Protein AF-A0A9N8D9C4-F1 (afdb_monomer_lite)

Secondary structure (DSSP, 8-state):
-PPPPP--PPPS---S----SS--B-TTT-PBPPTTTTTTTTT-TTS--HHHHHHHHHHHHT-SSS-HHHHHHHHHHHHHHTTSS---GGGHHHHHHHHHHHHHHHHHHTT-HHHHHHHHHHHHHTTSS-HHHHHHHHHHHHHHHHHT-PPPP----

InterPro domains:
  IPR019135 Polycomb protein, VEFS-Box [PF09733] (21-133)

Foldseek 3Di:
DDDDDDPDDDDPDDPDQDADPDWDAAPPPRHTQDSVCVVVCNRPPPPPDPVVLVVLLVVLVPDPPDDPLLSVVVSLLVVLPVVDPDDDLQCVLVSLLVSLVVCLVVCVVVVSLVSNLVVLVVCVVVVSDDPVSSVVSNVSSVVVVVVPDDDDDPPDD

Organism: NCBI:txid568900

Sequence (157 aa):
MPKKAKRKLRPSADNGPFVPVRHYYHSNNFLKIKDNEWEDGADSDDEEQTWHRAVERSEINDFTDLSDGEKQLILLWNNYIQSDTKIPSKRIPQYCVNFVEKHHQDIKEANIDDQLQWHLVTLWDEGLISSKHLSSCLEYYYSLVGSSQGPLPKADL

pLDDT: mean 80.0, std 17.08, range [39.19, 96.62]

Radius of gyration: 25.48 Å; chains: 1; bounding box: 47×52×93 Å

Structure (mmCIF, N/CA/C/O backbone):
data_AF-A0A9N8D9C4-F1
#
_entry.id   AF-A0A9N8D9C4-F1
#
loop_
_atom_site.group_PDB
_atom_site.id
_atom_site.type_symbol
_atom_site.label_atom_id
_atom_site.label_alt_id
_atom_site.label_comp_id
_atom_site.label_asym_id
_atom_site.label_entity_id
_atom_site.label_seq_id
_atom_site.pdbx_PDB_ins_code
_atom_site.Cartn_x
_atom_site.Cartn_y
_atom_site.Cartn_z
_atom_site.occupancy
_atom_site.B_iso_or_equiv
_atom_site.auth_seq_id
_atom_site.auth_comp_id
_atom_site.auth_asym_id
_atom_site.auth_atom_id
_atom_site.pdbx_PDB_model_num
ATOM 1 N N . MET A 1 1 ? 21.363 -19.843 -60.219 1.00 40.28 1 MET A N 1
ATOM 2 C CA . MET A 1 1 ? 20.513 -20.011 -59.016 1.00 40.28 1 MET A CA 1
ATOM 3 C C . MET A 1 1 ? 21.401 -20.379 -57.831 1.00 40.28 1 MET A C 1
ATOM 5 O O . MET A 1 1 ? 22.128 -21.361 -57.964 1.00 40.28 1 MET A O 1
ATOM 9 N N . PRO A 1 2 ? 21.436 -19.616 -56.723 1.00 40.25 2 PRO A N 1
ATOM 10 C CA . PRO A 1 2 ? 22.314 -19.944 -55.606 1.00 40.25 2 PRO A CA 1
ATOM 11 C C . PRO A 1 2 ? 21.710 -21.085 -54.775 1.00 40.25 2 PRO A C 1
ATOM 13 O O . PRO A 1 2 ? 20.526 -21.081 -54.436 1.00 40.25 2 PRO A O 1
ATOM 16 N N . LYS A 1 3 ? 22.531 -22.097 -54.488 1.00 43.88 3 LYS A N 1
ATOM 17 C CA . LYS A 1 3 ? 22.149 -23.299 -53.738 1.00 43.88 3 LYS A CA 1
ATOM 18 C C . LYS A 1 3 ? 21.980 -22.938 -52.256 1.00 43.88 3 LYS A C 1
ATOM 20 O O . LYS A 1 3 ? 22.912 -22.424 -51.645 1.00 43.88 3 LYS A O 1
ATOM 25 N N . LYS A 1 4 ? 20.809 -23.218 -51.671 1.00 45.94 4 LYS A N 1
ATOM 26 C CA . LYS A 1 4 ? 20.561 -23.042 -50.228 1.00 45.94 4 LYS A CA 1
ATOM 27 C C . LYS A 1 4 ? 21.494 -23.966 -49.433 1.00 45.94 4 LYS A C 1
ATOM 29 O O . LYS A 1 4 ? 21.421 -25.187 -49.570 1.00 45.94 4 LYS A O 1
ATOM 34 N N . ALA A 1 5 ? 22.372 -23.385 -48.617 1.00 55.22 5 ALA A N 1
ATOM 35 C CA . ALA A 1 5 ? 23.245 -24.125 -47.712 1.00 55.22 5 ALA A CA 1
ATOM 36 C C . ALA A 1 5 ? 22.410 -24.787 -46.601 1.00 55.22 5 ALA A C 1
ATOM 38 O O . ALA A 1 5 ? 21.614 -24.130 -45.929 1.00 55.22 5 ALA A O 1
ATOM 39 N N . LYS A 1 6 ? 22.575 -26.101 -46.417 1.00 52.81 6 LYS A N 1
ATOM 40 C CA . LYS A 1 6 ? 21.915 -26.861 -45.347 1.00 52.81 6 LYS A CA 1
ATOM 41 C C . LYS A 1 6 ? 22.471 -26.400 -43.993 1.00 52.81 6 LYS A C 1
ATOM 43 O O . LYS A 1 6 ? 23.671 -26.532 -43.755 1.00 52.81 6 LYS A O 1
ATOM 48 N N . ARG A 1 7 ? 21.612 -25.872 -43.110 1.00 51.44 7 ARG A N 1
ATOM 49 C CA . ARG A 1 7 ? 21.967 -25.577 -41.709 1.00 51.44 7 ARG A CA 1
ATOM 50 C C . ARG A 1 7 ? 22.332 -26.899 -41.030 1.00 51.44 7 ARG A C 1
ATOM 52 O O . ARG A 1 7 ? 21.467 -27.747 -40.839 1.00 51.44 7 ARG A O 1
ATOM 59 N N . LYS A 1 8 ? 23.614 -27.090 -40.711 1.00 53.34 8 LYS A N 1
ATOM 60 C CA . LYS A 1 8 ? 24.062 -28.187 -39.846 1.00 53.34 8 LYS A CA 1
ATOM 61 C C . LYS A 1 8 ? 23.525 -27.917 -38.439 1.00 53.34 8 LYS A C 1
ATOM 63 O O . LYS A 1 8 ? 23.902 -26.920 -37.828 1.00 53.34 8 LYS A O 1
ATOM 68 N N . LEU A 1 9 ? 22.625 -28.772 -37.959 1.00 52.66 9 LEU A N 1
ATOM 69 C CA . LEU A 1 9 ? 22.240 -28.814 -36.550 1.00 52.66 9 LEU A CA 1
ATOM 70 C C . LEU A 1 9 ? 23.443 -29.370 -35.768 1.00 52.66 9 LEU A C 1
ATOM 72 O O . LEU A 1 9 ? 24.014 -30.379 -36.187 1.00 52.66 9 LEU A O 1
ATOM 76 N N . ARG A 1 10 ? 23.889 -28.680 -34.709 1.00 53.97 10 ARG A N 1
ATOM 77 C CA . ARG A 1 10 ? 25.017 -29.149 -33.885 1.00 53.97 10 ARG A CA 1
ATOM 78 C C . ARG A 1 10 ? 24.613 -30.420 -33.120 1.00 53.97 10 ARG A C 1
ATOM 80 O O . ARG A 1 10 ? 23.453 -30.513 -32.721 1.00 53.97 10 ARG A O 1
ATOM 87 N N . PRO A 1 11 ? 25.536 -31.375 -32.911 1.00 44.31 11 PRO A N 1
ATOM 88 C CA . PRO A 1 11 ? 25.280 -32.517 -32.049 1.00 44.31 11 PRO A CA 1
ATOM 89 C C . PRO A 1 11 ? 25.268 -32.065 -30.585 1.00 44.31 11 PRO A C 1
ATOM 91 O O . PRO A 1 11 ? 26.174 -31.365 -30.137 1.00 44.31 11 PRO A O 1
ATOM 94 N N . SER A 1 12 ? 24.217 -32.450 -29.866 1.00 51.78 12 SER A N 1
ATOM 95 C CA . SER A 1 12 ? 24.035 -32.201 -28.438 1.00 51.78 12 SER A CA 1
ATOM 96 C C . SER A 1 12 ? 24.947 -33.115 -27.622 1.00 51.78 12 SER A C 1
ATOM 98 O O . SER A 1 12 ? 24.616 -34.283 -27.449 1.00 51.78 12 SER A O 1
ATOM 100 N N . ALA A 1 13 ? 26.091 -32.602 -27.168 1.00 53.75 13 ALA A N 1
ATOM 101 C CA . ALA A 1 13 ? 26.868 -33.124 -26.037 1.00 53.75 13 ALA A CA 1
ATOM 102 C C . ALA A 1 13 ? 28.088 -32.218 -25.804 1.00 53.75 13 ALA A C 1
ATOM 104 O O . ALA A 1 13 ? 29.209 -32.573 -26.156 1.00 53.75 13 ALA A O 1
ATOM 105 N N . ASP A 1 14 ? 27.870 -31.030 -25.251 1.00 51.06 14 ASP A N 1
ATOM 106 C CA . ASP A 1 14 ? 28.942 -30.270 -24.611 1.00 51.06 14 ASP A CA 1
ATOM 107 C C . ASP A 1 14 ? 28.330 -29.592 -23.386 1.00 51.06 14 ASP A C 1
ATOM 109 O O . ASP A 1 14 ? 27.361 -28.849 -23.523 1.00 51.06 14 ASP A O 1
ATOM 113 N N . ASN A 1 15 ? 28.839 -29.897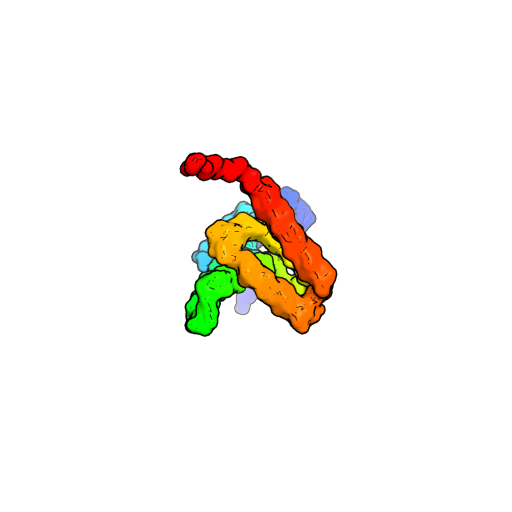 -22.192 1.00 57.78 15 ASN A N 1
ATOM 114 C CA . ASN A 1 15 ? 28.387 -29.308 -20.922 1.00 57.78 15 ASN A CA 1
ATOM 115 C C . ASN A 1 15 ? 28.938 -27.875 -20.743 1.00 57.78 15 ASN A C 1
ATOM 117 O O . ASN A 1 15 ? 29.213 -27.446 -19.625 1.00 57.78 15 ASN A O 1
ATOM 121 N N . GLY A 1 16 ? 29.168 -27.163 -21.848 1.00 59.53 16 GLY A N 1
ATOM 122 C CA . GLY A 1 16 ? 29.578 -25.765 -21.862 1.00 59.53 16 GLY A CA 1
ATOM 123 C C . GLY A 1 16 ? 28.367 -24.827 -21.857 1.00 59.53 16 GLY A C 1
ATOM 124 O O . GLY A 1 16 ? 27.271 -25.252 -22.235 1.00 59.53 16 GLY A O 1
ATOM 125 N N . PRO A 1 17 ? 28.552 -23.557 -21.456 1.00 61.72 17 PRO A N 1
ATOM 126 C CA . PRO A 1 17 ? 27.482 -22.564 -21.457 1.00 61.72 17 PRO A CA 1
ATOM 127 C C . PRO A 1 17 ? 26.849 -22.461 -22.850 1.00 61.72 17 PRO A C 1
ATOM 129 O O . PRO A 1 17 ? 27.536 -22.488 -23.881 1.00 61.72 17 PRO A O 1
ATOM 132 N N . PHE A 1 18 ? 25.518 -22.404 -22.895 1.00 66.88 18 PHE A N 1
ATOM 133 C CA . PHE A 1 18 ? 24.770 -22.376 -24.150 1.00 66.88 18 PHE A CA 1
ATOM 134 C C . PHE A 1 18 ? 24.973 -21.027 -24.849 1.00 66.88 18 PHE A C 1
ATOM 136 O O . PHE A 1 18 ? 24.328 -20.039 -24.519 1.00 66.88 18 PHE A O 1
ATOM 143 N N . VAL A 1 19 ? 25.836 -20.996 -25.867 1.00 67.56 19 VAL A N 1
ATOM 144 C CA . VAL A 1 19 ? 26.028 -19.807 -26.712 1.00 67.56 19 VAL A CA 1
ATOM 145 C C . VAL A 1 19 ? 25.288 -19.996 -28.041 1.00 67.56 19 VAL A C 1
ATOM 147 O O . VAL A 1 19 ? 25.673 -20.850 -28.857 1.00 67.56 19 VAL A O 1
ATOM 150 N N . PRO A 1 20 ? 24.217 -19.231 -28.315 1.00 70.56 20 PRO A N 1
ATOM 151 C CA . PRO A 1 20 ? 23.486 -19.376 -29.561 1.00 70.56 20 PRO A CA 1
ATOM 152 C C . PRO A 1 20 ? 24.304 -18.883 -30.765 1.00 70.56 20 PRO A C 1
ATOM 154 O O . PRO A 1 20 ? 25.020 -17.891 -30.726 1.00 70.56 20 PRO A O 1
ATOM 157 N N . VAL A 1 21 ? 24.146 -19.561 -31.908 1.00 79.06 21 VAL A N 1
ATOM 158 C CA . VAL A 1 21 ? 24.856 -19.224 -33.166 1.00 79.06 21 VAL A CA 1
ATOM 159 C C . VAL A 1 21 ? 24.389 -17.888 -33.770 1.00 79.06 21 VAL A C 1
ATOM 161 O O . VAL A 1 21 ? 25.079 -17.293 -34.597 1.00 79.06 21 VAL A O 1
ATOM 164 N N . ARG A 1 22 ? 23.191 -17.429 -33.399 1.00 82.62 22 ARG A N 1
ATOM 165 C CA . ARG A 1 22 ? 22.622 -16.152 -33.838 1.00 82.62 22 ARG A CA 1
ATOM 166 C C . ARG A 1 22 ? 23.001 -15.070 -32.831 1.00 82.62 22 ARG A C 1
ATOM 168 O O . ARG A 1 22 ? 22.890 -15.296 -31.638 1.00 82.62 22 ARG A O 1
ATOM 175 N N . HIS A 1 23 ? 23.374 -13.895 -33.328 1.00 82.50 23 HIS A N 1
ATOM 176 C CA . HIS A 1 23 ? 23.542 -12.707 -32.497 1.00 82.50 23 HIS A CA 1
ATOM 177 C C . HIS A 1 23 ? 22.188 -12.155 -32.057 1.00 82.50 23 HIS A C 1
ATOM 179 O O . HIS A 1 23 ? 21.299 -11.976 -32.895 1.00 82.50 23 HIS A O 1
ATOM 185 N N . TYR A 1 24 ? 22.071 -11.855 -30.769 1.00 81.19 24 TYR A N 1
ATOM 186 C CA . TYR A 1 24 ? 20.921 -11.177 -30.191 1.00 81.19 24 TYR A CA 1
ATOM 187 C C . TYR A 1 24 ? 21.366 -9.877 -29.538 1.00 81.19 24 TYR A C 1
ATOM 189 O O . TYR A 1 24 ? 22.552 -9.667 -29.263 1.00 81.19 24 TYR A O 1
ATOM 197 N N . TYR A 1 25 ? 20.395 -9.000 -29.361 1.00 84.69 25 TYR A N 1
ATOM 198 C CA . TYR A 1 25 ? 20.575 -7.653 -28.867 1.00 84.69 25 TYR A CA 1
ATOM 199 C C . TYR A 1 25 ? 19.540 -7.439 -27.776 1.00 84.69 25 TYR A C 1
ATOM 201 O O . TYR A 1 25 ? 18.401 -7.861 -27.962 1.00 84.69 25 TYR A O 1
ATOM 209 N N . HIS A 1 26 ? 19.961 -6.796 -26.694 1.00 82.69 26 HIS A N 1
ATOM 210 C CA . HIS A 1 26 ? 19.095 -6.386 -25.595 1.00 82.69 26 HIS A CA 1
ATOM 211 C C . HIS A 1 26 ? 17.951 -5.517 -26.123 1.00 82.69 26 HIS A C 1
ATOM 213 O O . HIS A 1 26 ? 18.186 -4.600 -26.922 1.00 82.69 26 HIS A O 1
ATOM 219 N N . SER A 1 27 ? 16.730 -5.779 -25.668 1.00 79.00 27 SER A N 1
ATOM 220 C CA . SER A 1 27 ? 15.520 -5.083 -26.121 1.00 79.00 27 SER A CA 1
ATOM 221 C C . SER A 1 27 ? 15.522 -3.587 -25.776 1.00 79.00 27 SER A C 1
ATOM 223 O O . SER A 1 27 ? 15.075 -2.767 -26.577 1.00 79.00 27 SER A O 1
ATOM 225 N N . ASN A 1 28 ? 16.082 -3.227 -24.620 1.00 75.62 28 ASN A N 1
ATOM 226 C CA . ASN A 1 28 ? 16.028 -1.869 -24.079 1.00 75.62 28 ASN A CA 1
ATOM 227 C C . ASN A 1 28 ? 17.140 -0.943 -24.618 1.00 75.62 28 ASN A C 1
ATOM 229 O O . ASN A 1 28 ? 16.910 0.231 -24.893 1.00 75.62 28 ASN A O 1
ATOM 233 N N . ASN A 1 29 ? 18.363 -1.458 -24.798 1.00 80.94 29 ASN A N 1
ATOM 234 C CA . ASN A 1 29 ? 19.527 -0.635 -25.168 1.00 80.94 29 ASN A CA 1
ATOM 235 C C . ASN A 1 29 ? 20.129 -0.967 -26.546 1.00 80.94 29 ASN A C 1
ATOM 237 O O . ASN A 1 29 ? 21.076 -0.303 -26.972 1.00 80.94 29 ASN A O 1
ATOM 241 N N . PHE A 1 30 ? 19.597 -1.978 -27.245 1.00 82.00 30 PHE A N 1
ATOM 242 C CA . PHE A 1 30 ? 20.066 -2.452 -28.553 1.00 82.00 30 PH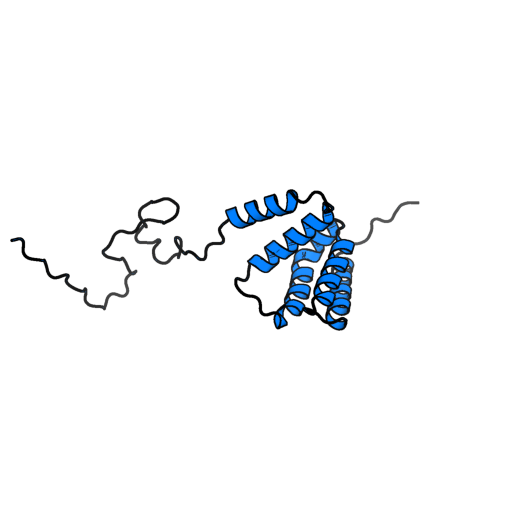E A CA 1
ATOM 243 C C . PHE A 1 30 ? 21.547 -2.875 -28.595 1.00 82.00 30 PHE A C 1
ATOM 245 O O . PHE A 1 30 ? 22.129 -3.013 -29.676 1.00 82.00 30 PHE A O 1
ATOM 252 N N . LEU A 1 31 ? 22.182 -3.101 -27.442 1.00 84.62 31 LEU A N 1
ATOM 253 C CA . LEU A 1 31 ? 23.549 -3.601 -27.350 1.00 84.62 31 LEU A CA 1
ATOM 254 C C . LEU A 1 31 ? 23.562 -5.115 -27.544 1.00 84.62 31 LEU A C 1
ATOM 256 O O . LEU A 1 31 ? 22.635 -5.826 -27.165 1.00 84.62 31 LEU A O 1
ATOM 260 N N . LYS A 1 32 ? 24.635 -5.622 -28.152 1.00 82.81 32 LYS A N 1
ATOM 261 C CA . LYS A 1 32 ? 24.807 -7.058 -28.383 1.00 82.81 32 LYS A CA 1
ATOM 262 C C . LYS A 1 32 ? 24.954 -7.790 -27.042 1.00 82.81 32 LYS A C 1
ATOM 264 O O . LYS A 1 32 ? 25.837 -7.437 -26.262 1.00 82.81 32 LYS A O 1
ATOM 269 N N . ILE A 1 33 ? 24.151 -8.835 -26.841 1.00 82.31 33 ILE A N 1
ATOM 270 C CA . ILE A 1 33 ? 24.214 -9.703 -25.656 1.00 82.31 33 ILE A CA 1
ATOM 271 C C . ILE A 1 33 ? 25.561 -10.432 -25.652 1.00 82.31 33 ILE A C 1
ATOM 273 O O . ILE A 1 33 ? 25.950 -11.034 -26.665 1.00 82.31 33 ILE A O 1
ATOM 277 N N . LYS A 1 34 ? 26.301 -10.339 -24.542 1.00 80.75 34 LYS A N 1
ATOM 278 C CA . LYS A 1 34 ? 27.589 -11.034 -24.388 1.00 80.75 34 LYS A CA 1
ATOM 279 C C . LYS A 1 34 ? 27.366 -12.509 -24.076 1.00 80.75 34 LYS A C 1
ATOM 281 O O . LYS A 1 34 ? 26.374 -12.865 -23.456 1.00 80.75 34 LYS A O 1
ATOM 286 N N . ASP A 1 35 ? 28.329 -13.352 -24.443 1.00 74.12 35 ASP A N 1
ATOM 287 C CA . ASP A 1 35 ? 28.240 -14.813 -24.290 1.00 74.12 35 ASP A CA 1
ATOM 288 C C . ASP A 1 35 ? 27.964 -15.268 -22.839 1.00 74.12 35 ASP A C 1
ATOM 290 O O . ASP A 1 35 ? 27.341 -16.304 -22.641 1.00 74.12 35 ASP A O 1
ATOM 294 N N . ASN A 1 36 ? 28.341 -14.464 -21.840 1.00 72.69 36 ASN A N 1
ATOM 295 C CA . ASN A 1 36 ? 28.141 -14.768 -20.419 1.00 72.69 36 ASN A CA 1
ATOM 296 C C . ASN A 1 36 ? 26.808 -14.236 -19.857 1.00 72.69 36 ASN A C 1
ATOM 298 O O . ASN A 1 36 ? 26.361 -14.718 -18.830 1.00 72.69 36 ASN A O 1
ATOM 302 N N . GLU A 1 37 ? 26.178 -13.259 -20.516 1.00 68.50 37 GLU A N 1
ATOM 303 C CA . GLU A 1 37 ? 24.939 -12.603 -20.048 1.00 68.50 37 GLU A CA 1
ATOM 304 C C . GLU A 1 37 ? 23.682 -13.416 -20.423 1.00 68.50 37 GLU A C 1
ATOM 306 O O . GLU A 1 37 ? 22.570 -13.082 -20.024 1.00 68.50 37 GLU A O 1
ATOM 311 N N . TRP A 1 38 ? 23.854 -14.495 -21.197 1.00 68.19 38 TRP A N 1
ATOM 312 C CA . TRP A 1 38 ? 22.779 -15.383 -21.648 1.00 68.19 38 TRP A CA 1
ATOM 313 C C . TRP A 1 38 ? 22.077 -16.126 -20.511 1.00 68.19 38 TRP A C 1
ATOM 315 O O . TRP A 1 38 ? 20.886 -16.413 -20.615 1.00 68.19 38 TRP A O 1
ATOM 325 N N . GLU A 1 39 ? 22.815 -16.459 -19.455 1.00 64.12 39 GLU A N 1
ATOM 326 C CA . GLU A 1 39 ? 22.314 -17.240 -18.319 1.00 64.12 39 GLU A CA 1
ATOM 327 C C . GLU A 1 39 ? 21.742 -16.345 -17.206 1.00 64.12 39 GLU A C 1
ATOM 329 O O . GLU A 1 39 ? 20.990 -16.829 -16.362 1.00 64.12 39 GLU A O 1
ATOM 334 N N . ASP A 1 40 ? 22.029 -15.039 -17.252 1.00 64.06 40 ASP A N 1
ATOM 335 C CA . ASP A 1 40 ? 21.700 -14.080 -16.191 1.00 64.06 40 ASP A CA 1
ATOM 336 C C . ASP A 1 40 ? 20.275 -13.506 -16.293 1.00 64.06 40 ASP A C 1
ATOM 338 O O . ASP A 1 40 ? 19.834 -12.785 -15.403 1.00 64.06 40 ASP A O 1
ATOM 342 N N . GLY A 1 41 ? 19.535 -13.802 -17.368 1.00 61.44 41 GLY A N 1
ATOM 343 C CA . GLY A 1 41 ? 18.152 -13.335 -17.535 1.00 61.44 41 GLY A CA 1
ATOM 344 C C . GLY A 1 41 ? 17.997 -11.817 -17.717 1.00 61.44 41 GLY A C 1
ATOM 345 O O . GLY A 1 41 ? 16.881 -11.323 -17.631 1.00 61.44 41 GLY A O 1
ATOM 346 N N . ALA A 1 42 ? 19.083 -11.095 -18.015 1.00 61.44 42 ALA A N 1
ATOM 347 C CA . ALA A 1 42 ? 19.164 -9.626 -18.092 1.00 61.44 42 ALA A CA 1
ATOM 348 C C . ALA A 1 42 ? 18.394 -8.953 -19.259 1.00 61.44 42 ALA A C 1
ATOM 350 O O . ALA A 1 42 ? 18.574 -7.766 -19.512 1.00 61.44 42 ALA A O 1
ATOM 351 N N . ASP A 1 43 ? 17.602 -9.715 -20.015 1.00 64.19 43 ASP A N 1
ATOM 352 C CA . ASP A 1 43 ? 16.691 -9.222 -21.067 1.00 64.19 43 ASP A CA 1
ATOM 353 C C . ASP A 1 43 ? 15.312 -9.895 -20.919 1.00 64.19 43 ASP A C 1
ATOM 355 O O . ASP A 1 43 ? 14.621 -10.185 -21.898 1.00 64.19 43 ASP A O 1
ATOM 359 N N . SER A 1 44 ? 14.953 -10.259 -19.683 1.00 66.44 44 SER A N 1
ATOM 360 C CA . SER A 1 44 ? 13.657 -10.853 -19.367 1.00 66.44 44 SER A CA 1
ATOM 361 C C . SER A 1 44 ? 12.571 -9.778 -19.377 1.00 66.44 44 SER A C 1
ATOM 363 O O . SER A 1 44 ? 12.710 -8.733 -18.753 1.00 66.44 44 SER A O 1
ATOM 365 N N . ASP A 1 45 ? 11.442 -10.076 -20.018 1.00 61.88 45 ASP A N 1
ATOM 366 C CA . ASP A 1 45 ? 10.229 -9.238 -19.997 1.00 61.88 45 ASP A CA 1
ATOM 367 C C . ASP A 1 45 ? 9.568 -9.177 -18.599 1.00 61.88 45 ASP A C 1
ATOM 369 O O . ASP A 1 45 ? 8.627 -8.421 -18.380 1.00 61.88 45 ASP A O 1
ATOM 373 N N . ASP A 1 46 ? 10.060 -9.982 -17.648 1.00 60.88 46 ASP A N 1
ATOM 374 C CA . ASP A 1 46 ? 9.601 -10.044 -16.250 1.00 60.88 46 ASP A CA 1
ATOM 375 C C . ASP A 1 46 ? 10.264 -8.982 -15.348 1.00 60.88 46 ASP A C 1
ATOM 377 O O . ASP A 1 46 ? 10.020 -8.932 -14.143 1.00 60.88 46 ASP A O 1
ATOM 381 N N . GLU A 1 47 ? 11.133 -8.131 -15.903 1.00 62.69 47 GLU A N 1
ATOM 382 C CA . GLU A 1 47 ? 11.675 -6.991 -15.168 1.00 62.69 47 GLU A CA 1
ATOM 383 C C . GLU A 1 47 ? 10.572 -5.959 -14.898 1.00 62.69 47 GLU A C 1
ATOM 385 O O . GLU A 1 47 ? 9.915 -5.452 -15.810 1.00 62.69 47 GLU A O 1
ATOM 390 N N . GLU A 1 48 ? 10.381 -5.613 -13.623 1.00 63.81 48 GLU A N 1
ATOM 391 C CA . GLU A 1 48 ? 9.433 -4.580 -13.221 1.00 63.81 48 GLU A CA 1
ATOM 392 C C . GLU A 1 48 ? 9.817 -3.237 -13.856 1.00 63.81 48 GLU A C 1
ATOM 394 O O . GLU A 1 48 ? 10.785 -2.576 -13.463 1.00 63.81 48 GLU A O 1
ATOM 399 N N . GLN A 1 49 ? 9.051 -2.823 -14.867 1.00 70.06 49 GLN A N 1
ATOM 400 C CA . GLN A 1 49 ? 9.395 -1.633 -15.630 1.00 70.06 49 GLN A CA 1
ATOM 401 C C . GLN A 1 49 ? 9.126 -0.393 -14.768 1.00 70.06 49 GLN A C 1
ATOM 403 O O . GLN A 1 49 ? 7.984 -0.020 -14.496 1.00 70.06 49 GLN A O 1
ATOM 408 N N . THR A 1 50 ? 10.201 0.267 -14.336 1.00 73.94 50 THR A N 1
ATOM 409 C CA . THR A 1 50 ? 10.177 1.383 -13.370 1.00 73.94 50 THR A CA 1
ATOM 410 C C . THR A 1 50 ? 9.291 2.562 -13.784 1.00 73.94 50 THR A C 1
ATOM 412 O O . THR A 1 50 ? 8.849 3.333 -12.930 1.00 73.94 50 THR A O 1
ATOM 415 N N . TRP A 1 51 ? 8.989 2.697 -15.078 1.00 80.69 51 TRP A N 1
ATOM 416 C CA . TRP A 1 51 ? 8.093 3.729 -15.591 1.00 80.69 51 TRP A CA 1
ATOM 417 C C . TRP A 1 51 ? 6.628 3.517 -15.183 1.00 80.69 51 TRP A C 1
ATOM 419 O O . TRP A 1 51 ? 5.931 4.512 -15.006 1.00 80.69 51 TRP A O 1
ATOM 429 N N . HIS A 1 52 ? 6.163 2.280 -14.961 1.00 81.00 52 HIS A N 1
ATOM 430 C CA . HIS A 1 52 ? 4.781 2.018 -14.532 1.00 81.00 52 HIS A CA 1
ATOM 431 C C . HIS A 1 52 ? 4.469 2.697 -13.195 1.00 81.00 52 HIS A C 1
ATOM 433 O O . HIS A 1 52 ? 3.487 3.428 -13.089 1.00 81.00 52 HIS A O 1
ATOM 439 N N . ARG A 1 53 ? 5.362 2.547 -12.208 1.00 83.88 53 ARG A N 1
ATOM 440 C CA . ARG A 1 53 ? 5.231 3.195 -10.892 1.00 83.88 53 ARG A CA 1
ATOM 441 C C . ARG A 1 53 ? 5.253 4.720 -10.986 1.00 83.88 53 ARG A C 1
ATOM 443 O O . ARG A 1 53 ? 4.577 5.407 -10.226 1.00 83.88 53 ARG A O 1
ATOM 450 N N . ALA A 1 54 ? 6.051 5.266 -11.907 1.00 85.50 54 ALA A N 1
ATOM 451 C CA . ALA A 1 54 ? 6.128 6.709 -12.119 1.00 85.50 54 ALA A CA 1
ATOM 452 C C . ALA A 1 54 ? 4.834 7.266 -12.731 1.00 85.50 54 ALA A C 1
ATOM 454 O O . ALA A 1 54 ? 4.363 8.316 -12.297 1.00 85.50 54 ALA A O 1
ATOM 455 N N . VAL A 1 55 ? 4.255 6.550 -13.700 1.00 87.94 55 VAL A N 1
ATOM 456 C CA . VAL A 1 55 ? 2.963 6.899 -14.305 1.00 87.94 55 VAL A CA 1
ATOM 457 C C . VAL A 1 55 ? 1.858 6.824 -13.261 1.00 87.94 55 VAL A C 1
ATOM 459 O O . VAL A 1 55 ? 1.175 7.820 -13.056 1.00 87.94 55 VAL A O 1
ATOM 462 N N . GLU A 1 56 ? 1.755 5.718 -12.525 1.00 87.94 56 GLU A N 1
ATOM 463 C CA . GLU A 1 56 ? 0.744 5.560 -11.476 1.00 87.94 56 GLU A CA 1
ATOM 464 C C . GLU A 1 56 ? 0.830 6.670 -10.423 1.00 87.94 56 GLU A C 1
ATOM 466 O O . GLU A 1 56 ? -0.178 7.262 -10.040 1.00 87.94 56 GLU A O 1
ATOM 471 N N . ARG A 1 57 ? 2.044 7.013 -9.979 1.00 89.56 57 ARG A N 1
ATOM 472 C CA . ARG A 1 57 ? 2.240 8.120 -9.042 1.00 89.56 57 ARG A CA 1
ATOM 473 C C . ARG A 1 57 ? 1.754 9.454 -9.601 1.00 89.56 57 ARG A C 1
ATOM 475 O O . ARG A 1 57 ? 1.206 10.251 -8.843 1.00 89.56 57 ARG A O 1
ATOM 482 N N . SER A 1 58 ? 1.974 9.711 -10.888 1.00 90.56 58 SER A N 1
ATOM 483 C CA . SER A 1 58 ? 1.462 10.915 -11.544 1.00 90.56 58 SER A CA 1
ATOM 484 C C . SER A 1 58 ? -0.063 10.910 -11.573 1.00 90.56 58 SER A C 1
ATOM 486 O O . SER A 1 58 ? -0.673 11.882 -11.142 1.00 90.56 58 SER A O 1
ATOM 488 N N . GLU A 1 59 ? -0.670 9.801 -11.997 1.00 92.69 59 GLU A N 1
ATOM 489 C CA . GLU A 1 59 ? -2.125 9.672 -12.107 1.00 92.69 59 GLU A CA 1
ATOM 490 C C . GLU A 1 59 ? -2.820 9.849 -10.751 1.00 92.69 59 GLU A C 1
ATOM 492 O O . GLU A 1 59 ? -3.800 10.583 -10.656 1.00 92.69 59 GLU A O 1
ATOM 497 N N . ILE A 1 60 ? -2.288 9.254 -9.674 1.00 93.00 60 ILE A N 1
ATOM 498 C CA . ILE A 1 60 ? -2.844 9.432 -8.324 1.00 93.00 60 ILE A CA 1
ATOM 499 C C . ILE A 1 60 ? -2.681 10.876 -7.820 1.00 93.00 60 ILE A C 1
ATOM 501 O O . ILE A 1 60 ? -3.557 11.409 -7.134 1.00 93.00 60 ILE A O 1
ATOM 505 N N . ASN A 1 61 ? -1.576 11.539 -8.160 1.00 90.94 61 ASN A N 1
ATOM 506 C CA . ASN A 1 61 ? -1.350 12.921 -7.743 1.00 90.94 61 ASN A CA 1
ATOM 507 C C . ASN A 1 61 ? -2.315 13.911 -8.406 1.00 90.94 61 ASN A C 1
ATOM 509 O O . ASN A 1 61 ? -2.657 14.912 -7.768 1.00 90.94 61 ASN A O 1
ATOM 513 N N . ASP A 1 62 ? -2.776 13.612 -9.622 1.00 94.62 62 ASP A N 1
ATOM 514 C CA . ASP A 1 62 ? -3.679 14.463 -10.402 1.00 94.62 62 ASP A CA 1
ATOM 515 C C . ASP A 1 62 ? -5.115 14.513 -9.838 1.00 94.62 62 ASP A C 1
ATOM 517 O O . ASP A 1 62 ? -5.884 15.414 -10.187 1.00 94.62 62 ASP A O 1
ATOM 521 N N . PHE A 1 63 ? -5.486 13.611 -8.918 1.00 92.50 63 PHE A N 1
ATOM 522 C CA . PHE A 1 63 ? -6.775 13.674 -8.219 1.00 92.50 63 PHE A CA 1
ATOM 523 C C . PHE A 1 63 ? -6.833 14.880 -7.278 1.00 92.50 63 PHE A C 1
ATOM 525 O O . PHE A 1 63 ? -6.091 14.977 -6.303 1.00 92.50 63 PHE A O 1
ATOM 532 N N . THR A 1 64 ? -7.725 15.826 -7.558 1.00 92.19 64 THR A N 1
ATOM 533 C CA . THR A 1 64 ? -7.870 17.065 -6.763 1.00 92.19 64 THR A CA 1
ATOM 534 C C . THR A 1 64 ? -8.824 16.919 -5.579 1.00 92.19 64 THR A C 1
ATOM 536 O O . THR A 1 64 ? -8.842 17.771 -4.695 1.00 92.19 64 THR A O 1
ATOM 539 N N . ASP A 1 65 ? -9.602 15.843 -5.560 1.00 92.44 65 ASP A N 1
ATOM 540 C CA . ASP A 1 65 ? -10.594 15.495 -4.548 1.00 92.44 65 ASP A CA 1
ATOM 541 C C . ASP A 1 65 ? -10.042 14.612 -3.420 1.00 92.44 65 ASP A C 1
ATOM 543 O O . ASP A 1 65 ? -10.675 14.519 -2.371 1.00 92.44 65 ASP A O 1
ATOM 547 N N . LEU A 1 66 ? -8.861 14.014 -3.604 1.00 91.62 66 LEU A N 1
ATOM 548 C CA . LEU A 1 66 ? -8.192 13.203 -2.587 1.00 91.62 66 LEU A CA 1
ATOM 549 C C . LEU A 1 66 ? -7.250 14.035 -1.713 1.00 91.62 66 LEU A C 1
ATOM 551 O O . LEU A 1 66 ? -6.468 14.856 -2.204 1.00 91.62 66 LEU A O 1
ATOM 555 N N . SER A 1 67 ? -7.259 13.741 -0.418 1.00 92.38 67 SER A N 1
ATOM 556 C CA . SER A 1 67 ? -6.255 14.200 0.539 1.00 92.38 67 SER A CA 1
ATOM 557 C C . SER A 1 67 ? -4.890 13.561 0.263 1.00 92.38 67 SER A C 1
ATOM 559 O O . SER A 1 67 ? -4.799 12.426 -0.211 1.00 92.38 67 SER A O 1
ATOM 561 N N . ASP A 1 68 ? -3.807 14.248 0.633 1.00 91.44 68 ASP A N 1
ATOM 562 C CA . ASP A 1 68 ? -2.439 13.732 0.490 1.00 91.44 68 ASP A CA 1
ATOM 563 C C . ASP A 1 68 ? -2.241 12.393 1.223 1.00 91.44 68 ASP A C 1
ATOM 565 O O . ASP A 1 68 ? -1.557 11.502 0.717 1.00 91.44 68 ASP A O 1
ATOM 569 N N . GLY A 1 69 ? -2.900 12.208 2.373 1.00 91.69 69 GLY A N 1
ATOM 570 C CA . GLY A 1 69 ? -2.858 10.945 3.115 1.00 91.69 69 GLY A CA 1
ATOM 571 C C . GLY A 1 69 ? -3.558 9.793 2.385 1.00 91.69 69 GLY A C 1
ATOM 572 O O . GLY A 1 69 ? -3.075 8.662 2.403 1.00 91.69 69 GLY A O 1
ATOM 573 N N . GLU A 1 70 ? -4.670 10.074 1.698 1.00 93.25 70 GLU A N 1
ATOM 574 C CA . GLU A 1 70 ? -5.395 9.074 0.900 1.00 93.25 70 GLU A CA 1
ATOM 575 C C . GLU A 1 70 ? -4.566 8.665 -0.314 1.00 93.25 70 GLU A C 1
ATOM 577 O O . GLU A 1 70 ? -4.374 7.475 -0.560 1.00 93.25 70 GLU A O 1
ATOM 582 N N . LYS A 1 71 ? -3.993 9.647 -1.020 1.00 94.25 71 LYS A N 1
ATOM 583 C CA . LYS A 1 71 ? -3.073 9.409 -2.140 1.00 94.25 71 LYS A CA 1
ATOM 584 C C . LYS A 1 71 ? -1.890 8.550 -1.718 1.00 94.25 71 LYS A C 1
ATOM 586 O O . LYS A 1 71 ? -1.552 7.589 -2.406 1.00 94.25 71 LYS A O 1
ATOM 591 N N . GLN A 1 72 ? -1.275 8.871 -0.580 1.00 93.69 72 GLN A N 1
ATOM 592 C CA . GLN A 1 72 ? -0.133 8.121 -0.074 1.00 93.69 72 GLN A CA 1
ATOM 593 C C . GLN A 1 72 ? -0.501 6.671 0.239 1.00 93.69 72 GLN A C 1
ATOM 595 O O . GLN A 1 72 ? 0.239 5.767 -0.149 1.00 93.69 72 GLN A O 1
ATOM 600 N N . LEU A 1 73 ? -1.641 6.433 0.891 1.00 94.81 73 LEU A N 1
ATOM 601 C CA . LEU A 1 73 ? -2.081 5.075 1.184 1.00 94.81 73 LEU A CA 1
ATOM 602 C C . LEU A 1 73 ? -2.407 4.288 -0.090 1.00 94.81 73 LEU A C 1
ATOM 604 O O . LEU A 1 73 ? -1.984 3.139 -0.209 1.00 94.81 73 LEU A O 1
ATOM 608 N N . ILE A 1 74 ? -3.119 4.897 -1.043 1.00 93.44 74 ILE A N 1
ATOM 609 C CA . ILE A 1 74 ? -3.454 4.267 -2.328 1.00 93.44 74 ILE A CA 1
ATOM 610 C C . ILE A 1 74 ? -2.174 3.863 -3.060 1.00 93.44 74 ILE A C 1
ATOM 612 O O . ILE A 1 74 ? -2.054 2.724 -3.501 1.00 93.44 74 ILE A O 1
ATOM 616 N N . LEU A 1 75 ? -1.180 4.753 -3.124 1.00 93.12 75 LEU A N 1
ATOM 617 C CA . LEU A 1 75 ? 0.111 4.439 -3.732 1.00 93.12 75 LEU A CA 1
ATOM 618 C C . LEU A 1 75 ? 0.838 3.317 -2.994 1.00 93.12 75 LEU A C 1
ATOM 620 O O . LEU A 1 75 ? 1.415 2.440 -3.634 1.00 93.12 75 LEU A O 1
ATOM 624 N N . LEU A 1 76 ? 0.829 3.325 -1.661 1.00 93.25 76 LEU A N 1
ATOM 625 C CA . LEU A 1 76 ? 1.487 2.292 -0.863 1.00 93.25 76 LEU A CA 1
ATOM 626 C C . LEU A 1 76 ? 0.856 0.917 -1.113 1.00 93.25 76 LEU A C 1
ATOM 628 O O . LEU A 1 76 ? 1.566 -0.064 -1.335 1.00 93.25 76 LEU A O 1
ATOM 632 N N . TRP A 1 77 ? -0.476 0.862 -1.143 1.00 92.81 77 TRP A N 1
ATOM 633 C CA . TRP A 1 77 ? -1.233 -0.347 -1.441 1.00 92.81 77 TRP A CA 1
ATOM 634 C C . TRP A 1 77 ? -1.015 -0.829 -2.878 1.00 92.81 77 TRP A C 1
ATOM 636 O O . TRP A 1 77 ? -0.733 -2.007 -3.096 1.00 92.81 77 TRP A O 1
ATOM 646 N N . ASN A 1 78 ? -1.080 0.065 -3.863 1.00 90.81 78 ASN A N 1
ATOM 647 C CA . ASN A 1 78 ? -0.909 -0.317 -5.260 1.00 90.81 78 ASN A CA 1
ATOM 648 C C . ASN A 1 78 ? 0.500 -0.845 -5.545 1.00 90.81 78 ASN A C 1
ATOM 650 O O . ASN A 1 78 ? 0.638 -1.897 -6.166 1.00 90.81 78 ASN A O 1
ATOM 654 N N . ASN A 1 79 ? 1.537 -0.185 -5.021 1.00 88.56 79 ASN A N 1
ATOM 655 C CA . ASN A 1 79 ? 2.916 -0.670 -5.128 1.00 88.56 79 ASN A CA 1
ATOM 656 C C . ASN A 1 79 ? 3.092 -2.037 -4.452 1.00 88.56 79 ASN A C 1
ATOM 658 O O . ASN A 1 79 ? 3.865 -2.872 -4.920 1.00 88.56 79 ASN A O 1
ATOM 662 N N . TYR A 1 80 ? 2.380 -2.282 -3.350 1.00 89.56 80 TYR A N 1
ATOM 663 C CA . TYR A 1 80 ? 2.397 -3.575 -2.680 1.00 89.56 80 TYR A CA 1
ATOM 664 C C . TYR A 1 80 ? 1.752 -4.672 -3.543 1.00 89.56 80 TYR A C 1
ATOM 666 O O . TYR A 1 80 ? 2.330 -5.747 -3.710 1.00 89.56 80 TYR A O 1
ATOM 674 N N . ILE A 1 81 ? 0.600 -4.389 -4.151 1.00 87.25 81 ILE A N 1
ATOM 675 C CA . ILE A 1 81 ? -0.156 -5.337 -4.981 1.00 87.25 81 ILE A CA 1
ATOM 676 C C . ILE A 1 81 ? 0.510 -5.606 -6.337 1.00 87.25 81 ILE A C 1
ATOM 678 O O . ILE A 1 81 ? 0.495 -6.747 -6.793 1.00 87.25 81 ILE A O 1
ATOM 682 N N . GLN A 1 82 ? 1.137 -4.604 -6.959 1.00 77.00 82 GLN A N 1
ATOM 683 C CA . GLN A 1 82 ? 1.817 -4.746 -8.256 1.00 77.00 82 GLN A CA 1
ATOM 684 C C . GLN A 1 82 ? 2.968 -5.758 -8.248 1.00 77.00 82 GLN A C 1
ATOM 686 O O . GLN A 1 82 ? 3.340 -6.252 -9.309 1.00 77.00 82 GLN A O 1
ATOM 691 N N . SER A 1 83 ? 3.489 -6.117 -7.070 1.00 71.00 83 SER A N 1
ATOM 692 C CA . SER A 1 83 ? 4.488 -7.182 -6.946 1.00 71.00 83 SER A CA 1
ATOM 693 C C . SER A 1 83 ? 3.976 -8.565 -7.379 1.00 71.00 83 SER A C 1
ATOM 695 O O . SER A 1 83 ? 4.784 -9.429 -7.710 1.00 71.00 83 SER A O 1
ATOM 697 N N . ASP A 1 84 ? 2.655 -8.769 -7.442 1.00 69.81 84 ASP A N 1
ATOM 698 C CA . ASP A 1 84 ? 2.035 -10.018 -7.876 1.00 69.81 84 ASP A CA 1
ATOM 699 C C . ASP A 1 84 ? 1.129 -9.804 -9.097 1.00 69.81 84 ASP A C 1
ATOM 701 O O . ASP A 1 84 ? 0.074 -9.175 -9.032 1.00 69.81 84 ASP A O 1
ATOM 705 N N . THR A 1 85 ? 1.482 -10.424 -10.225 1.00 67.25 85 THR A N 1
ATOM 706 C CA . THR A 1 85 ? 0.760 -10.258 -11.502 1.00 67.25 85 THR A CA 1
ATOM 707 C C . THR A 1 85 ? -0.693 -10.750 -11.480 1.00 67.25 85 THR A C 1
ATOM 709 O O . THR A 1 85 ? -1.493 -10.325 -12.317 1.00 67.25 85 THR A O 1
ATOM 712 N N . LYS A 1 86 ? -1.068 -11.651 -10.554 1.00 75.06 86 LYS A N 1
ATOM 713 C CA . LYS A 1 86 ? -2.448 -12.149 -10.381 1.00 75.06 86 LYS A CA 1
ATOM 714 C C . LYS A 1 86 ? -2.741 -12.540 -8.934 1.00 75.06 86 LYS A C 1
ATOM 716 O O . LYS A 1 86 ? -2.313 -13.600 -8.476 1.00 75.06 86 LYS A O 1
ATOM 721 N N . ILE A 1 87 ? -3.585 -11.761 -8.259 1.00 81.88 87 ILE A N 1
ATOM 722 C CA . ILE A 1 87 ? -4.027 -12.053 -6.890 1.00 81.88 87 ILE A CA 1
ATOM 723 C C . ILE A 1 87 ? -5.462 -12.604 -6.897 1.00 81.88 87 ILE A C 1
ATOM 725 O O . ILE A 1 87 ? -6.397 -11.907 -7.290 1.00 81.88 87 ILE A O 1
ATOM 729 N N . PRO A 1 88 ? -5.691 -13.854 -6.451 1.00 87.38 88 PRO A N 1
ATOM 730 C CA . PRO A 1 88 ? -7.039 -14.362 -6.218 1.00 87.38 88 PRO A CA 1
ATOM 731 C C . PRO A 1 88 ? -7.726 -13.595 -5.079 1.00 87.38 88 PRO A C 1
ATOM 733 O O . PRO A 1 88 ? -7.125 -13.426 -4.021 1.00 87.38 88 PRO A O 1
ATOM 736 N N . SER A 1 89 ? -9.011 -13.254 -5.226 1.00 85.50 89 SER A N 1
ATOM 737 C CA . SER A 1 89 ? -9.799 -12.538 -4.198 1.00 85.50 89 SER A CA 1
ATOM 738 C C . SER A 1 89 ? -9.712 -13.173 -2.804 1.00 85.50 89 SER A C 1
ATOM 740 O O . SER A 1 89 ? -9.514 -12.497 -1.803 1.00 85.50 89 SER A O 1
ATOM 742 N N . LYS A 1 90 ? -9.735 -14.507 -2.740 1.00 88.50 90 LYS A N 1
ATOM 743 C CA . LYS A 1 90 ? -9.562 -15.302 -1.510 1.00 88.50 90 LYS A CA 1
ATOM 744 C C . LYS A 1 90 ? -8.230 -15.098 -0.774 1.00 88.50 90 LYS A C 1
ATOM 746 O O . LYS A 1 90 ? -8.131 -15.490 0.384 1.00 88.50 90 LYS A O 1
ATOM 751 N N . ARG A 1 91 ? -7.204 -14.541 -1.425 1.00 90.69 91 ARG A N 1
ATOM 752 C CA . ARG A 1 91 ? -5.929 -14.208 -0.779 1.00 90.69 91 ARG A CA 1
ATOM 753 C C . ARG A 1 91 ? -5.902 -12.795 -0.205 1.00 90.69 91 ARG A C 1
ATOM 755 O O . ARG A 1 91 ? -5.093 -12.573 0.684 1.00 90.69 91 ARG A O 1
ATOM 762 N N . ILE A 1 92 ? -6.783 -11.883 -0.627 1.00 92.12 92 ILE A N 1
ATOM 763 C CA . ILE A 1 92 ? -6.787 -10.476 -0.179 1.00 92.12 92 ILE A CA 1
ATOM 764 C C . ILE A 1 92 ? -6.693 -10.329 1.350 1.00 92.12 92 ILE A C 1
ATOM 766 O O . ILE A 1 92 ? -5.841 -9.561 1.791 1.00 92.12 92 ILE A O 1
ATOM 770 N N . PRO A 1 93 ? -7.414 -11.111 2.185 1.00 92.88 93 PRO A N 1
ATOM 771 C CA . PRO A 1 93 ? -7.246 -11.024 3.636 1.00 92.88 93 PRO A CA 1
ATOM 772 C C . PRO A 1 93 ? -5.811 -11.282 4.124 1.00 92.88 93 PRO A C 1
ATOM 774 O O . PRO A 1 93 ? -5.362 -10.646 5.072 1.00 92.88 93 PRO A O 1
ATOM 777 N N . GLN A 1 94 ? -5.080 -12.197 3.479 1.00 92.25 94 GLN A N 1
ATOM 778 C CA . GLN A 1 94 ? -3.675 -12.473 3.799 1.00 92.25 94 GLN A CA 1
ATOM 779 C C . GLN A 1 94 ? -2.768 -11.322 3.353 1.00 92.25 94 GLN A C 1
ATOM 781 O O . GLN A 1 94 ? -1.858 -10.944 4.084 1.00 92.25 94 GLN A O 1
ATOM 786 N N . TYR A 1 95 ? -3.045 -10.731 2.186 1.00 93.38 95 TYR A N 1
ATOM 787 C CA . TYR A 1 95 ? -2.322 -9.553 1.703 1.00 93.38 95 TYR A CA 1
ATOM 788 C C . TYR A 1 95 ? -2.509 -8.356 2.633 1.00 93.38 95 TYR A C 1
ATOM 790 O O . TYR A 1 95 ? -1.541 -7.657 2.885 1.00 93.38 95 TYR A O 1
ATOM 798 N N . CYS A 1 96 ? -3.697 -8.144 3.208 1.00 94.31 96 CYS A N 1
ATOM 799 C CA . CYS A 1 96 ? -3.907 -7.074 4.187 1.00 94.31 96 CYS A CA 1
ATOM 800 C C . CYS A 1 96 ? -3.007 -7.232 5.424 1.00 94.31 96 CYS A C 1
ATOM 802 O O . CYS A 1 96 ? -2.404 -6.259 5.869 1.00 94.31 96 CYS A O 1
ATOM 804 N N . VAL A 1 97 ? -2.880 -8.454 5.954 1.00 94.19 97 VAL A N 1
ATOM 805 C CA . VAL A 1 97 ? -2.020 -8.732 7.118 1.00 94.19 97 VAL A CA 1
ATOM 806 C C . VAL A 1 97 ? -0.550 -8.505 6.773 1.00 94.19 97 VAL A C 1
ATOM 808 O O . VAL A 1 97 ? 0.148 -7.796 7.493 1.00 94.19 97 VAL A O 1
ATOM 811 N N . ASN A 1 98 ? -0.097 -9.043 5.642 1.00 93.94 98 ASN A N 1
ATOM 812 C CA . ASN A 1 98 ? 1.283 -8.892 5.185 1.00 93.94 98 ASN A CA 1
ATOM 813 C C . ASN A 1 98 ? 1.622 -7.433 4.818 1.00 93.94 98 ASN A C 1
ATOM 815 O O . ASN A 1 98 ? 2.746 -6.981 5.031 1.00 93.94 98 ASN A O 1
ATOM 819 N N . PHE A 1 99 ? 0.658 -6.686 4.275 1.00 94.69 99 PHE A N 1
ATOM 820 C CA . PHE A 1 99 ? 0.781 -5.257 3.991 1.00 94.69 99 PHE A CA 1
ATOM 821 C C . PHE A 1 99 ? 1.037 -4.476 5.277 1.00 94.69 99 PHE A C 1
ATOM 823 O O . PHE A 1 99 ? 2.002 -3.721 5.359 1.00 94.69 99 PHE A O 1
ATOM 830 N N . VAL A 1 100 ? 0.216 -4.716 6.302 1.00 94.69 100 VAL A N 1
ATOM 831 C CA . VAL A 1 100 ? 0.379 -4.120 7.629 1.00 94.69 100 VAL A CA 1
ATOM 832 C C . VAL A 1 100 ? 1.723 -4.513 8.245 1.00 94.69 100 VAL A C 1
ATOM 834 O O . VAL A 1 100 ? 2.447 -3.646 8.721 1.00 94.69 100 VAL A O 1
ATOM 837 N N . GLU A 1 101 ? 2.112 -5.787 8.184 1.00 94.00 101 GLU A N 1
ATOM 838 C CA . GLU A 1 101 ? 3.405 -6.247 8.705 1.00 94.00 101 GLU A CA 1
ATOM 839 C C . GLU A 1 101 ? 4.582 -5.511 8.051 1.00 94.00 101 GLU A C 1
ATOM 841 O O . GLU A 1 101 ? 5.495 -5.063 8.742 1.00 94.00 101 GLU A O 1
ATOM 846 N N . LYS A 1 102 ? 4.536 -5.311 6.732 1.00 93.75 102 LYS A N 1
ATOM 847 C CA . LYS A 1 102 ? 5.612 -4.660 5.979 1.00 93.75 102 LYS A CA 1
ATOM 848 C C . LYS A 1 102 ? 5.637 -3.137 6.135 1.00 93.75 102 LYS A C 1
ATOM 850 O O . LYS A 1 102 ? 6.720 -2.564 6.163 1.00 93.75 102 LYS A O 1
ATOM 855 N N . HIS A 1 103 ? 4.473 -2.497 6.229 1.00 94.06 103 HIS A N 1
ATOM 856 C CA . HIS A 1 103 ? 4.329 -1.041 6.104 1.00 94.06 103 HIS A CA 1
ATOM 857 C C . HIS A 1 103 ? 3.818 -0.336 7.372 1.00 94.06 103 HIS A C 1
ATOM 859 O O . HIS A 1 103 ? 3.566 0.866 7.340 1.00 94.06 103 HIS A O 1
ATOM 865 N N . HIS A 1 104 ? 3.670 -1.032 8.506 1.00 93.25 104 HIS A N 1
ATOM 866 C CA . HIS A 1 104 ? 3.173 -0.426 9.752 1.00 93.25 104 HIS A CA 1
ATOM 867 C C . HIS A 1 104 ? 3.976 0.805 10.209 1.00 93.25 104 HIS A C 1
ATOM 869 O O . HIS A 1 104 ? 3.381 1.750 10.725 1.00 93.25 104 HIS A O 1
ATOM 875 N N . GLN A 1 105 ? 5.302 0.811 10.019 1.00 93.00 105 GLN A N 1
ATOM 876 C CA . GLN A 1 105 ? 6.153 1.963 10.346 1.00 93.00 105 GLN A CA 1
ATOM 877 C C . GLN A 1 105 ? 5.884 3.139 9.404 1.00 93.00 105 GLN A C 1
ATOM 879 O O . GLN A 1 105 ? 5.573 4.223 9.889 1.00 93.00 105 GLN A O 1
ATOM 884 N N . ASP A 1 106 ? 5.884 2.902 8.088 1.00 92.94 106 ASP A N 1
ATOM 885 C CA . ASP A 1 106 ? 5.595 3.925 7.071 1.00 92.94 106 ASP A CA 1
ATOM 886 C C . ASP A 1 106 ? 4.238 4.604 7.323 1.00 92.94 106 ASP A C 1
ATOM 888 O O . ASP A 1 106 ? 4.112 5.828 7.272 1.00 92.94 106 ASP A O 1
ATOM 892 N N . ILE A 1 107 ? 3.216 3.801 7.642 1.00 93.19 107 ILE A N 1
ATOM 893 C CA . ILE A 1 107 ? 1.854 4.267 7.937 1.00 93.19 107 ILE A CA 1
ATOM 894 C C . ILE A 1 107 ? 1.842 5.126 9.205 1.00 93.19 107 ILE A C 1
ATOM 896 O O . ILE A 1 107 ? 1.167 6.159 9.248 1.00 93.19 107 ILE A O 1
ATOM 900 N N . LYS A 1 108 ? 2.591 4.723 10.240 1.00 92.75 108 LYS A N 1
ATOM 901 C CA . LYS A 1 108 ? 2.617 5.459 11.503 1.00 92.75 108 LYS A CA 1
ATOM 902 C C . LYS A 1 108 ? 3.396 6.766 11.401 1.00 92.75 108 LYS A C 1
ATOM 904 O O . LYS A 1 108 ? 2.937 7.774 11.934 1.00 92.75 108 LYS A O 1
ATOM 909 N N . GLU A 1 109 ? 4.542 6.758 10.728 1.00 91.50 109 GLU A N 1
ATOM 910 C CA . GLU A 1 109 ? 5.381 7.943 10.523 1.00 91.50 109 GLU A CA 1
ATOM 911 C C . GLU A 1 109 ? 4.681 8.994 9.658 1.00 91.50 109 GLU A C 1
ATOM 913 O O . GLU A 1 109 ? 4.775 10.187 9.942 1.00 91.50 109 GLU A O 1
ATOM 918 N N . ALA A 1 110 ? 3.923 8.555 8.651 1.00 90.62 110 ALA A N 1
ATOM 919 C CA . ALA A 1 110 ? 3.127 9.436 7.803 1.00 90.62 110 ALA A CA 1
ATOM 920 C C . ALA A 1 110 ? 1.797 9.883 8.439 1.00 90.62 110 ALA A C 1
ATOM 922 O O . ALA A 1 110 ? 1.110 10.725 7.867 1.00 90.62 110 ALA A O 1
ATOM 923 N N . ASN A 1 111 ? 1.436 9.349 9.613 1.00 92.31 111 ASN A N 1
ATOM 924 C CA . ASN A 1 111 ? 0.169 9.618 10.299 1.00 92.31 111 ASN A CA 1
ATOM 925 C C . ASN A 1 111 ? -1.060 9.376 9.394 1.00 92.31 111 ASN A C 1
ATOM 927 O O . ASN A 1 111 ? -1.957 10.217 9.312 1.00 92.31 111 ASN A O 1
ATOM 931 N N . ILE A 1 112 ? -1.061 8.232 8.695 1.00 94.19 112 ILE A N 1
ATOM 932 C CA . ILE A 1 112 ? -2.132 7.801 7.775 1.00 94.19 112 ILE A CA 1
ATOM 933 C C . ILE A 1 112 ? -2.906 6.566 8.282 1.00 94.19 112 ILE A C 1
ATOM 935 O O . ILE A 1 112 ? -3.401 5.738 7.514 1.00 94.19 112 ILE A O 1
ATOM 939 N N . ASP A 1 113 ? -2.987 6.403 9.601 1.00 93.81 113 ASP A N 1
ATOM 940 C CA . ASP A 1 113 ? -3.656 5.288 10.276 1.00 93.81 113 ASP A CA 1
ATOM 941 C C . ASP A 1 113 ? -5.181 5.306 10.123 1.00 93.81 113 ASP A C 1
ATOM 943 O O . ASP A 1 113 ? -5.808 4.247 10.034 1.00 93.81 113 ASP A O 1
ATOM 947 N N . ASP A 1 114 ? -5.785 6.487 10.035 1.00 93.69 114 ASP A N 1
ATOM 948 C CA . ASP A 1 114 ? -7.210 6.622 9.728 1.00 93.69 114 ASP A CA 1
ATOM 949 C C . ASP A 1 114 ? -7.512 6.195 8.290 1.00 93.69 114 ASP A C 1
ATOM 951 O O . ASP A 1 114 ? -8.477 5.471 8.039 1.00 93.69 114 ASP A O 1
ATOM 955 N N . GLN A 1 115 ? -6.658 6.567 7.334 1.00 95.06 115 GLN A N 1
ATOM 956 C CA . GLN A 1 115 ? -6.813 6.155 5.942 1.00 95.06 115 GLN A CA 1
ATOM 957 C C . GLN A 1 115 ? -6.704 4.631 5.823 1.00 95.06 115 GLN A C 1
ATOM 959 O O . GLN A 1 115 ? -7.469 4.032 5.068 1.00 95.06 115 GLN A O 1
ATOM 964 N N . LEU A 1 116 ? -5.808 3.984 6.583 1.00 95.06 116 LEU A N 1
ATOM 965 C CA . LEU A 1 116 ? -5.714 2.520 6.622 1.00 95.06 116 LEU A CA 1
ATOM 966 C C . LEU A 1 116 ? -7.041 1.884 7.059 1.00 95.06 116 LEU A C 1
ATOM 968 O O . LEU A 1 116 ? -7.497 0.924 6.436 1.00 95.06 116 LEU A O 1
ATOM 972 N N . GLN A 1 117 ? -7.669 2.417 8.111 1.00 94.94 117 GLN A N 1
ATOM 973 C CA . GLN A 1 117 ? -8.969 1.933 8.582 1.00 94.94 117 GLN A CA 1
ATOM 974 C C . GLN A 1 117 ? -10.034 2.073 7.493 1.00 94.94 117 GLN A C 1
ATOM 976 O O . GLN A 1 117 ? -10.738 1.104 7.205 1.00 94.94 117 GLN A O 1
ATOM 981 N N . TRP A 1 118 ? -10.109 3.240 6.847 1.00 95.25 118 TRP A N 1
ATOM 982 C CA . TRP A 1 118 ? -11.040 3.476 5.744 1.00 95.25 118 TRP A CA 1
ATOM 983 C C . TRP A 1 118 ? -10.804 2.527 4.575 1.00 95.25 118 TRP A C 1
ATOM 985 O O . TRP A 1 118 ? -11.757 1.944 4.069 1.00 95.25 118 TRP A O 1
ATOM 995 N N . HIS A 1 119 ? -9.551 2.286 4.200 1.00 95.06 119 HIS A N 1
ATOM 996 C CA . HIS A 1 119 ? -9.219 1.343 3.140 1.00 95.06 119 HIS A CA 1
ATOM 997 C C . HIS A 1 119 ? -9.688 -0.083 3.463 1.00 95.06 119 HIS A C 1
ATOM 999 O O . HIS A 1 119 ? -10.289 -0.743 2.616 1.00 95.06 119 HIS A O 1
ATOM 1005 N N . LEU A 1 120 ? -9.485 -0.553 4.698 1.00 95.56 120 LEU A N 1
ATOM 1006 C CA . LEU A 1 120 ? -9.985 -1.863 5.126 1.00 95.56 120 LEU A CA 1
ATOM 1007 C C . LEU A 1 120 ? -11.520 -1.921 5.139 1.00 95.56 120 LEU A C 1
ATOM 1009 O O . LEU A 1 120 ? -12.086 -2.950 4.773 1.00 95.56 120 LEU A O 1
ATOM 1013 N N . VAL A 1 121 ? -12.199 -0.835 5.521 1.00 96.62 121 VAL A N 1
ATOM 1014 C CA . VAL A 1 121 ? -13.665 -0.734 5.428 1.00 96.62 121 VAL A CA 1
ATOM 1015 C C . VAL A 1 121 ? -14.122 -0.824 3.973 1.00 96.62 121 VAL A C 1
ATOM 1017 O O . VAL A 1 121 ? -15.034 -1.594 3.689 1.00 96.62 121 VAL A O 1
ATOM 1020 N N . THR A 1 122 ? -13.455 -0.137 3.044 1.00 95.44 122 THR A N 1
ATOM 1021 C CA . THR A 1 122 ? -13.750 -0.232 1.607 1.00 95.44 122 THR A CA 1
ATOM 1022 C C . THR A 1 122 ? -13.571 -1.661 1.091 1.00 95.44 122 THR A C 1
ATOM 1024 O O . THR A 1 122 ? -14.446 -2.187 0.413 1.00 95.44 122 THR A O 1
ATOM 1027 N N . LEU A 1 123 ? -12.489 -2.354 1.467 1.00 94.75 123 LEU A N 1
ATOM 1028 C CA . LEU A 1 123 ? -12.291 -3.762 1.091 1.00 94.75 123 LEU A CA 1
ATOM 1029 C C . LEU A 1 123 ? -13.368 -4.693 1.670 1.00 94.75 123 LEU A C 1
ATOM 1031 O O . LEU A 1 123 ? -13.671 -5.739 1.087 1.00 94.75 123 LEU A O 1
ATOM 1035 N N . TRP A 1 124 ? -13.914 -4.356 2.838 1.00 96.31 124 TRP A N 1
ATOM 1036 C CA . TRP A 1 124 ? -15.013 -5.098 3.447 1.00 96.31 124 TRP A CA 1
ATOM 1037 C C . TRP A 1 124 ? -16.340 -4.846 2.723 1.00 96.31 124 TRP A C 1
ATOM 1039 O O . TRP A 1 124 ? -17.068 -5.809 2.479 1.00 96.31 124 TRP A O 1
ATOM 1049 N N . ASP A 1 125 ? -16.622 -3.600 2.342 1.00 96.62 125 ASP A N 1
ATOM 1050 C CA . ASP A 1 125 ? -17.833 -3.214 1.604 1.00 96.62 125 ASP A CA 1
ATOM 1051 C C . ASP A 1 125 ? -17.884 -3.869 0.213 1.00 96.62 125 ASP A C 1
ATOM 1053 O O . ASP A 1 125 ? -18.897 -4.445 -0.178 1.00 96.62 125 ASP A O 1
ATOM 1057 N N . GLU A 1 126 ? -16.737 -3.945 -0.468 1.00 94.31 126 GLU A N 1
ATOM 1058 C CA . GLU A 1 126 ? -16.568 -4.674 -1.736 1.00 94.31 126 GLU A CA 1
ATOM 1059 C C . GLU A 1 126 ? -16.630 -6.211 -1.580 1.00 94.31 126 GLU A C 1
ATOM 1061 O O . GLU A 1 126 ? -16.529 -6.965 -2.552 1.00 94.31 126 GLU A O 1
ATOM 1066 N N . GLY A 1 127 ? -16.766 -6.721 -0.352 1.00 93.12 127 GLY A N 1
ATOM 1067 C CA . GLY A 1 127 ? -16.869 -8.152 -0.063 1.00 93.12 127 GLY A CA 1
ATOM 1068 C C . GLY A 1 127 ? -15.566 -8.938 -0.253 1.00 93.12 127 GLY A C 1
ATOM 1069 O O . GLY A 1 127 ? -15.596 -10.172 -0.303 1.00 93.12 127 GLY A O 1
ATOM 1070 N N . LEU A 1 128 ? -14.417 -8.259 -0.346 1.00 93.81 128 LEU A N 1
ATOM 1071 C CA . LEU A 1 128 ? -13.099 -8.893 -0.485 1.00 93.81 128 LEU A CA 1
ATOM 1072 C C . LEU A 1 128 ? -12.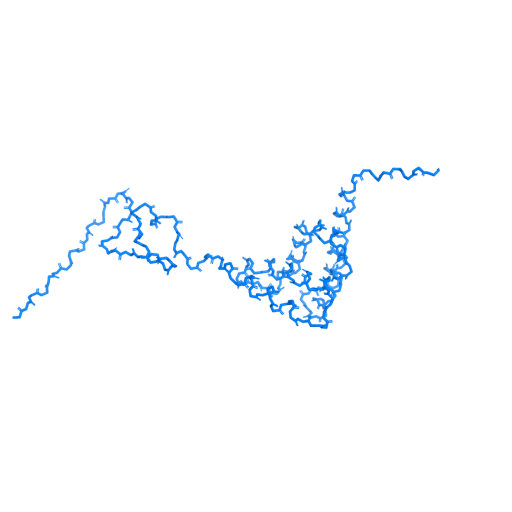579 -9.443 0.846 1.00 93.81 128 LEU A C 1
ATOM 1074 O O . LEU A 1 128 ? -11.842 -10.433 0.870 1.00 93.81 128 LEU A O 1
ATOM 1078 N N . ILE A 1 129 ? -12.984 -8.827 1.956 1.00 94.81 129 ILE A N 1
ATOM 1079 C CA . ILE A 1 129 ? -12.672 -9.283 3.310 1.00 94.81 129 ILE A CA 1
ATOM 1080 C C . ILE A 1 129 ? -13.950 -9.402 4.147 1.00 94.81 129 ILE A C 1
ATOM 1082 O O . ILE A 1 129 ? -14.983 -8.822 3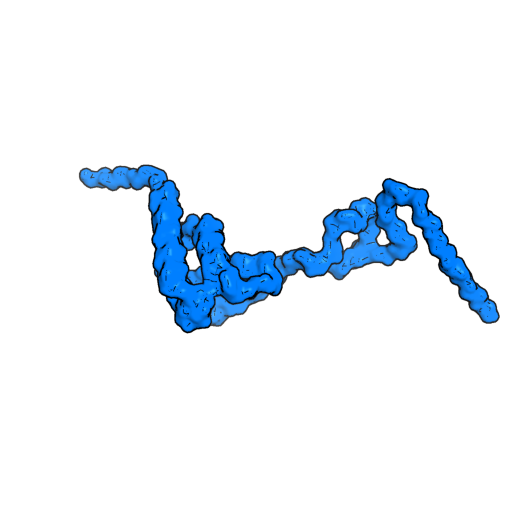.835 1.00 94.81 129 ILE A O 1
ATOM 1086 N N . SER A 1 130 ? -13.889 -10.167 5.239 1.00 94.31 130 SER A N 1
ATOM 1087 C CA . SER A 1 130 ? -14.999 -10.239 6.201 1.00 94.31 130 SER A CA 1
ATOM 1088 C C . SER A 1 130 ? -14.744 -9.322 7.394 1.00 94.31 130 SER A C 1
ATOM 1090 O O . SER A 1 130 ? -13.595 -9.004 7.695 1.00 94.31 130 SER A O 1
ATOM 1092 N N . SER A 1 131 ? -15.799 -8.972 8.134 1.00 93.94 131 SER A N 1
ATOM 1093 C CA . SER A 1 131 ? -15.688 -8.150 9.349 1.00 93.94 131 SER A CA 1
ATOM 1094 C C . SER A 1 131 ? -14.665 -8.704 10.357 1.00 93.94 131 SER A C 1
ATOM 1096 O O . SER A 1 131 ? -13.921 -7.935 10.956 1.00 93.94 131 SER A O 1
ATOM 1098 N N . LYS A 1 132 ? -14.536 -10.037 10.471 1.00 94.38 132 LYS A N 1
ATOM 1099 C CA . LYS A 1 132 ? -13.502 -10.664 11.313 1.00 94.38 132 LYS A CA 1
ATOM 1100 C C . LYS A 1 132 ? -12.087 -10.344 10.831 1.00 94.38 132 LYS A C 1
ATOM 1102 O O . LYS A 1 132 ? -11.237 -10.021 11.648 1.00 94.38 132 LYS A O 1
ATOM 1107 N N . HIS A 1 133 ? -11.845 -10.422 9.522 1.00 94.12 133 HIS A N 1
ATOM 1108 C CA . HIS A 1 133 ? -10.536 -10.107 8.951 1.00 94.12 133 HIS A CA 1
ATOM 1109 C C . HIS A 1 133 ? -10.179 -8.633 9.155 1.00 94.12 133 HIS A C 1
ATOM 1111 O O . HIS A 1 133 ? -9.041 -8.345 9.504 1.00 94.12 133 HIS A O 1
ATOM 1117 N N . LEU A 1 134 ? -11.147 -7.723 9.002 1.00 94.75 134 LEU A N 1
ATOM 1118 C CA . LEU A 1 134 ? -10.956 -6.296 9.268 1.00 94.75 134 LEU A CA 1
ATOM 1119 C C . LEU A 1 134 ? -10.516 -6.062 10.718 1.00 94.75 134 LEU A C 1
ATOM 1121 O O . LEU A 1 134 ? -9.460 -5.473 10.946 1.00 94.75 134 LEU A O 1
ATOM 1125 N N . SER A 1 135 ? -11.285 -6.561 11.693 1.00 95.12 135 SER A N 1
ATOM 1126 C CA . SER A 1 135 ? -10.970 -6.371 13.114 1.00 95.12 135 SER A CA 1
ATOM 1127 C C . SER A 1 135 ? -9.622 -6.985 13.491 1.00 95.12 135 SER A C 1
ATOM 1129 O O . SER A 1 135 ? -8.823 -6.326 14.147 1.00 95.12 135 SER A O 1
ATOM 1131 N N . SER A 1 136 ? -9.336 -8.208 13.032 1.00 95.19 136 SER A N 1
ATOM 1132 C CA . SER A 1 136 ? -8.054 -8.868 13.302 1.00 95.19 136 SER A CA 1
ATOM 1133 C C . SER A 1 136 ? -6.867 -8.147 12.659 1.00 95.19 136 SER A C 1
ATOM 1135 O O . SER A 1 136 ? -5.806 -8.075 13.269 1.00 95.19 136 SER A O 1
ATOM 1137 N N . CYS A 1 137 ? -7.028 -7.595 11.453 1.00 95.44 137 CYS A N 1
ATOM 1138 C CA . CYS A 1 137 ? -5.970 -6.845 10.776 1.00 95.44 137 CYS A CA 1
ATOM 1139 C C . CYS A 1 137 ? -5.639 -5.541 11.520 1.00 95.44 137 CYS A C 1
ATOM 1141 O O . CYS A 1 137 ? -4.469 -5.235 11.738 1.00 95.44 137 CYS A O 1
ATOM 1143 N N . LEU A 1 138 ? -6.662 -4.808 11.974 1.00 94.56 138 LEU A N 1
ATOM 1144 C CA . LEU A 1 138 ? -6.471 -3.589 12.765 1.00 94.56 138 LEU A CA 1
ATOM 1145 C C . LEU A 1 138 ? -5.848 -3.875 14.132 1.00 94.56 138 LEU A C 1
ATOM 1147 O O . LEU A 1 138 ? -4.905 -3.195 14.530 1.00 94.56 138 LEU A O 1
ATOM 1151 N N . GLU A 1 139 ? -6.332 -4.896 14.840 1.00 94.56 139 GLU A N 1
ATOM 1152 C CA . GLU A 1 139 ? -5.741 -5.320 16.113 1.00 94.56 139 GLU A CA 1
ATOM 1153 C C . GLU A 1 139 ? -4.258 -5.675 15.938 1.00 94.56 139 GLU A C 1
ATOM 1155 O O . GLU A 1 139 ? -3.410 -5.244 16.723 1.00 94.56 139 GLU A O 1
ATOM 1160 N N . TYR A 1 140 ? -3.929 -6.383 14.855 1.00 94.94 140 TYR A N 1
ATOM 1161 C CA . TYR A 1 140 ? -2.553 -6.712 14.516 1.00 94.94 140 TYR A CA 1
ATOM 1162 C C . TYR A 1 140 ? -1.710 -5.461 14.223 1.00 94.94 140 TYR A C 1
ATOM 1164 O O . TYR A 1 140 ? -0.633 -5.319 14.804 1.00 94.94 140 TYR A O 1
ATOM 1172 N N . TYR A 1 141 ? -2.212 -4.508 13.430 1.00 94.94 141 TYR A N 1
ATOM 1173 C CA . TYR A 1 141 ? -1.539 -3.226 13.178 1.00 94.94 141 TYR A CA 1
ATOM 1174 C C . TYR A 1 141 ? -1.195 -2.488 14.479 1.00 94.94 141 TYR A C 1
ATOM 1176 O O . TYR A 1 141 ? -0.036 -2.129 14.703 1.00 94.94 141 TYR A O 1
ATOM 1184 N N . TYR A 1 142 ? -2.166 -2.315 15.380 1.00 93.25 142 TYR A N 1
ATOM 1185 C CA . TYR A 1 142 ? -1.923 -1.630 16.651 1.00 93.25 142 TYR A CA 1
ATOM 1186 C C . TYR A 1 142 ? -0.955 -2.395 17.557 1.00 93.25 142 TYR A C 1
ATOM 1188 O O . TYR A 1 142 ? -0.175 -1.768 18.277 1.00 93.25 142 TYR A O 1
ATOM 1196 N N . SER A 1 143 ? -0.945 -3.730 17.499 1.00 93.81 143 SER A N 1
ATOM 1197 C CA . SER A 1 143 ? 0.027 -4.538 18.243 1.00 93.81 143 SER A CA 1
ATOM 1198 C C . SER A 1 143 ? 1.469 -4.315 17.764 1.00 93.81 143 SER A C 1
ATOM 1200 O O . SER A 1 143 ? 2.386 -4.240 18.587 1.00 93.81 143 SER A O 1
ATOM 1202 N N . LEU A 1 144 ? 1.674 -4.129 16.455 1.00 92.44 144 LEU A N 1
ATOM 1203 C CA . LEU A 1 144 ? 2.987 -3.858 15.862 1.00 92.44 144 LEU A CA 1
ATOM 1204 C C . LEU A 1 144 ? 3.471 -2.446 16.198 1.00 92.44 144 LEU A C 1
ATOM 1206 O O . LEU A 1 144 ? 4.591 -2.267 16.678 1.00 92.44 144 LEU A O 1
ATOM 1210 N N . VAL A 1 145 ? 2.601 -1.447 16.032 1.00 89.06 145 VAL A N 1
ATOM 1211 C CA . VAL A 1 145 ? 2.906 -0.052 16.384 1.00 89.06 145 VAL A CA 1
ATOM 1212 C C . VAL A 1 145 ? 3.193 0.089 17.882 1.00 89.06 145 VAL A C 1
ATOM 1214 O O . VAL A 1 145 ? 4.126 0.794 18.267 1.00 89.06 145 VAL A O 1
ATOM 1217 N N . GLY A 1 146 ? 2.438 -0.615 18.733 1.00 80.06 146 GLY A N 1
ATOM 1218 C CA . GLY A 1 146 ? 2.661 -0.648 20.179 1.00 80.06 146 GLY A CA 1
ATOM 1219 C C . GLY A 1 146 ? 3.971 -1.332 20.581 1.00 80.06 146 GLY A C 1
ATOM 1220 O O . GLY A 1 146 ? 4.623 -0.885 21.520 1.00 80.06 146 GLY A O 1
ATOM 1221 N N . SER A 1 147 ? 4.402 -2.363 19.848 1.00 65.56 147 SER A N 1
ATOM 1222 C CA . SER A 1 147 ? 5.674 -3.066 20.093 1.00 65.56 147 SER A CA 1
ATOM 1223 C C . SER A 1 147 ? 6.905 -2.250 19.679 1.00 65.56 147 SER A C 1
ATOM 1225 O O . SER A 1 147 ? 7.988 -2.453 20.223 1.00 65.56 147 SER A O 1
ATOM 1227 N N . SER A 1 148 ? 6.744 -1.299 18.752 1.00 56.69 148 SER A N 1
ATOM 1228 C CA . SER A 1 148 ? 7.810 -0.391 18.307 1.00 56.69 148 SER A CA 1
ATOM 1229 C C . SER A 1 148 ? 8.001 0.835 19.219 1.00 56.69 148 SER A C 1
ATOM 1231 O O . SER A 1 148 ? 8.867 1.671 18.948 1.00 56.69 148 SE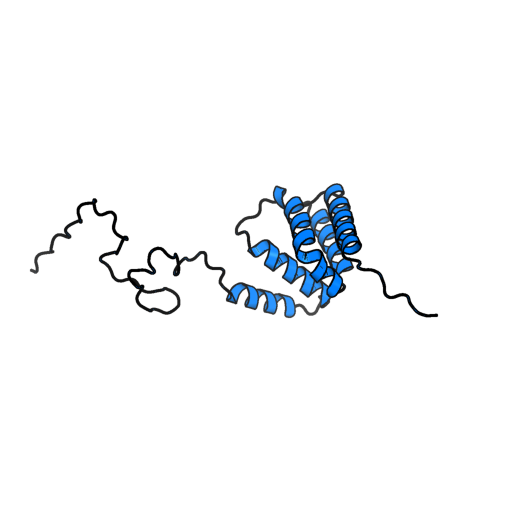R A O 1
ATOM 1233 N N . GLN A 1 149 ? 7.230 0.963 20.308 1.00 48.25 149 GLN A N 1
ATOM 1234 C CA . GLN A 1 149 ? 7.438 1.992 21.333 1.00 48.25 149 GLN A CA 1
ATOM 1235 C C . GLN A 1 149 ? 8.661 1.638 22.200 1.00 48.25 149 GLN A C 1
ATOM 1237 O O . GLN A 1 149 ? 8.554 0.991 23.242 1.00 48.25 149 GLN A O 1
ATOM 1242 N N . GLY A 1 150 ? 9.844 2.110 21.794 1.00 48.38 150 GLY A N 1
ATOM 1243 C CA . GLY A 1 150 ? 10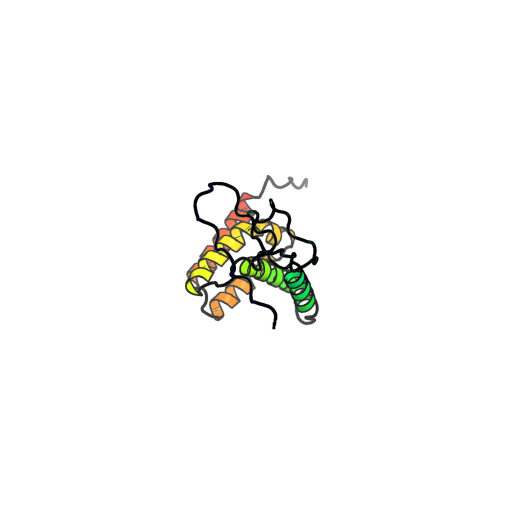.909 2.428 22.751 1.00 48.38 150 GLY A CA 1
ATOM 1244 C C . GLY A 1 150 ? 10.401 3.459 23.776 1.00 48.38 150 GLY A C 1
ATOM 1245 O O . GLY A 1 150 ? 9.446 4.179 23.481 1.00 48.38 150 GLY A O 1
ATOM 1246 N N . PRO A 1 151 ? 10.974 3.522 24.992 1.00 39.97 151 PRO A N 1
ATOM 1247 C CA . PRO A 1 151 ? 10.386 4.267 26.101 1.00 39.97 151 PRO A CA 1
ATOM 1248 C C . PRO A 1 151 ? 10.154 5.731 25.719 1.00 39.97 151 PRO A C 1
ATOM 1250 O O . PRO A 1 151 ? 11.080 6.419 25.290 1.00 39.97 151 PRO A O 1
ATOM 1253 N N . LEU A 1 152 ? 8.912 6.190 25.901 1.00 47.53 152 LEU A N 1
ATOM 1254 C CA . LEU A 1 152 ? 8.525 7.590 25.758 1.00 47.53 152 LEU A CA 1
ATOM 1255 C C . LEU A 1 152 ? 9.515 8.481 26.532 1.00 47.53 152 LEU A C 1
ATOM 1257 O O . LEU A 1 152 ? 9.816 8.172 27.694 1.00 47.53 152 LEU A O 1
ATOM 1261 N N . PRO A 1 153 ? 10.014 9.588 25.947 1.00 46.41 153 PRO A N 1
ATOM 1262 C CA . PRO A 1 153 ? 10.737 10.578 26.725 1.00 46.41 153 PRO A CA 1
ATOM 1263 C C . PRO A 1 153 ? 9.793 11.065 27.822 1.00 46.41 153 PRO A C 1
ATOM 1265 O O . PRO A 1 153 ? 8.675 11.506 27.549 1.00 46.41 153 PRO A O 1
ATOM 1268 N N . LYS A 1 154 ? 10.228 10.919 29.077 1.00 41.59 154 LYS A N 1
ATOM 1269 C CA . LYS A 1 154 ? 9.526 11.494 30.221 1.00 41.59 154 LYS A CA 1
ATOM 1270 C C . LYS A 1 154 ? 9.357 12.981 29.930 1.00 41.59 154 LYS A C 1
ATOM 1272 O O . LYS A 1 154 ? 10.347 13.689 29.785 1.00 41.59 154 LYS A O 1
ATOM 1277 N N . ALA A 1 155 ? 8.113 13.418 29.780 1.00 43.78 155 ALA A N 1
ATOM 1278 C CA . ALA A 1 155 ? 7.800 14.831 29.784 1.00 43.78 155 ALA A CA 1
ATOM 1279 C C . ALA A 1 155 ? 8.131 15.346 31.187 1.00 43.78 155 ALA A C 1
ATOM 1281 O O . ALA A 1 155 ? 7.474 14.965 32.156 1.00 43.78 155 ALA A O 1
ATOM 1282 N N . ASP A 1 156 ? 9.193 16.139 31.283 1.00 49.72 156 ASP A N 1
ATOM 1283 C CA . ASP A 1 156 ? 9.485 16.934 32.466 1.00 49.72 156 ASP A CA 1
ATOM 1284 C C . ASP A 1 156 ? 8.384 17.996 32.607 1.00 49.72 156 ASP A C 1
ATOM 1286 O O . ASP A 1 156 ? 8.299 18.936 31.811 1.00 49.72 156 ASP A O 1
ATOM 1290 N N . LEU A 1 157 ? 7.529 17.813 33.614 1.00 39.19 157 LEU A N 1
ATOM 1291 C CA . LEU A 1 157 ? 6.717 18.849 34.251 1.00 39.19 157 LEU A CA 1
ATOM 1292 C C . LEU A 1 157 ? 6.919 18.749 35.763 1.00 39.19 157 LEU A C 1
ATOM 1294 O O . LEU A 1 157 ? 6.816 17.618 36.293 1.00 39.19 157 LEU A O 1
#